Protein AF-A0A2V6UTT2-F1 (afdb_monomer_lite)

Foldseek 3Di:
DVVVVPDDPVQPPPPGDPVVCVVPDQDDDLVSSVVVVVVCVVVPDPDDDDLADDPVRDSDHDVVNCVSPPDDD

Sequence (73 aa):
MLATVGYGPKDFADGGSDRLIDAIVAWGPEDAVRARLAAHRAAGADHVCILPLSSDGSLRPDARVLEALAPRR

Secondary structure (DSSP, 8-state):
--GGGT--GGGGGGG--HHHHHHH---SSHHHHHHHHHHHHHTT-S-----PPPTTS-SS--HHHHHHHSPP-

Structure (mmCIF, N/CA/C/O backbone):
data_AF-A0A2V6UTT2-F1
#
_entry.id   AF-A0A2V6UTT2-F1
#
loop_
_atom_site.group_PDB
_atom_site.id
_atom_site.type_symbol
_atom_site.label_atom_id
_atom_site.label_alt_id
_atom_site.label_comp_id
_atom_site.label_asym_id
_atom_site.label_entity_id
_atom_site.label_seq_id
_atom_site.pdbx_PDB_ins_code
_atom_site.Cartn_x
_atom_site.Cartn_y
_atom_site.Cartn_z
_atom_site.occupancy
_atom_site.B_iso_or_equiv
_atom_site.auth_seq_id
_atom_site.auth_comp_id
_atom_site.auth_asym_id
_atom_site.auth_atom_id
_atom_site.pdbx_PDB_model_num
ATOM 1 N N . MET A 1 1 ? -2.921 11.449 14.184 1.00 72.06 1 MET A N 1
ATOM 2 C CA . MET A 1 1 ? -3.515 10.499 13.220 1.00 72.06 1 MET A CA 1
ATOM 3 C C . MET A 1 1 ? -2.795 9.150 13.226 1.00 72.06 1 MET A C 1
ATOM 5 O O . MET A 1 1 ? -3.461 8.162 13.482 1.00 72.06 1 MET A O 1
ATOM 9 N N . LEU A 1 2 ? -1.466 9.069 13.044 1.00 84.56 2 LEU A N 1
ATOM 10 C CA . LEU A 1 2 ? -0.743 7.787 13.196 1.00 84.56 2 LEU A CA 1
ATOM 11 C C . LEU A 1 2 ? -0.359 7.4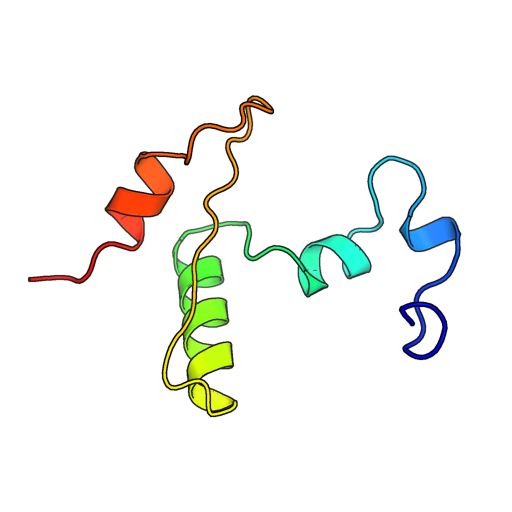62 14.656 1.00 84.56 2 LEU A C 1
ATOM 13 O O . LEU A 1 2 ? -0.435 6.311 15.074 1.00 84.56 2 LEU A O 1
ATOM 17 N N . ALA A 1 3 ? -0.101 8.483 15.481 1.00 83.06 3 ALA A N 1
ATOM 18 C CA . ALA A 1 3 ? 0.106 8.313 16.925 1.00 83.06 3 ALA A CA 1
ATOM 19 C C . ALA A 1 3 ? -1.104 7.723 17.665 1.00 83.06 3 ALA A C 1
ATOM 21 O O . ALA A 1 3 ? -0.949 6.907 18.566 1.00 83.06 3 ALA A O 1
ATOM 22 N N . THR A 1 4 ? -2.319 8.068 17.238 1.00 89.06 4 THR A N 1
ATOM 23 C CA . THR A 1 4 ? -3.569 7.551 17.817 1.00 89.06 4 THR A CA 1
ATOM 24 C C . THR A 1 4 ? -3.819 6.079 17.491 1.00 89.06 4 THR A C 1
ATOM 26 O O . THR A 1 4 ? -4.635 5.450 18.150 1.00 89.06 4 THR A O 1
ATOM 29 N N . VAL A 1 5 ? -3.112 5.524 16.500 1.00 89.62 5 VAL A N 1
ATOM 30 C CA . VAL A 1 5 ? -3.140 4.093 16.145 1.00 89.62 5 VAL A CA 1
ATOM 31 C C . VAL A 1 5 ? -1.813 3.391 16.485 1.00 89.62 5 VAL A C 1
ATOM 33 O O . VAL A 1 5 ? -1.523 2.303 15.993 1.00 89.62 5 VAL A O 1
ATOM 36 N N . GLY A 1 6 ? -1.003 4.005 17.358 1.00 94.00 6 GLY A N 1
ATOM 37 C CA . GLY A 1 6 ? 0.151 3.368 17.992 1.00 94.00 6 GLY A CA 1
ATOM 38 C C . GLY A 1 6 ? 1.502 3.533 17.292 1.00 94.00 6 GLY A C 1
ATOM 39 O O . GLY A 1 6 ? 2.413 2.791 17.641 1.00 94.00 6 GLY A O 1
ATOM 40 N N . TYR A 1 7 ? 1.659 4.453 16.333 1.00 95.50 7 TYR A N 1
ATOM 41 C CA . TYR A 1 7 ? 2.977 4.782 15.759 1.00 95.50 7 TYR A CA 1
ATOM 42 C C . TYR A 1 7 ? 3.610 5.995 16.453 1.00 95.50 7 TYR A C 1
ATOM 44 O O . TYR A 1 7 ? 2.998 7.060 16.531 1.00 95.50 7 TYR A O 1
ATOM 52 N N . GLY A 1 8 ? 4.836 5.855 16.946 1.00 95.44 8 GLY A N 1
ATOM 53 C CA . GLY A 1 8 ? 5.571 6.905 17.655 1.00 95.44 8 GLY A CA 1
ATOM 54 C C . GLY A 1 8 ? 6.672 7.561 16.813 1.00 95.44 8 GLY A C 1
ATOM 55 O O . GLY A 1 8 ? 6.953 7.113 15.707 1.00 95.44 8 GLY A O 1
ATOM 56 N N . PRO A 1 9 ? 7.365 8.590 17.341 1.00 94.81 9 PRO A N 1
ATOM 57 C CA . PRO A 1 9 ? 8.437 9.291 16.623 1.00 94.81 9 PRO A CA 1
ATOM 58 C C . PRO A 1 9 ? 9.546 8.375 16.088 1.00 94.81 9 PRO A C 1
ATOM 60 O O . PRO A 1 9 ? 10.073 8.616 15.009 1.00 94.81 9 PRO A O 1
ATOM 63 N N . LYS A 1 10 ? 9.868 7.299 16.817 1.00 95.12 10 LYS A N 1
ATOM 64 C CA . LYS A 1 10 ? 10.859 6.301 16.390 1.00 95.12 10 LYS A CA 1
ATOM 65 C C . LYS A 1 10 ? 10.457 5.577 15.106 1.00 95.12 10 LYS A C 1
ATOM 67 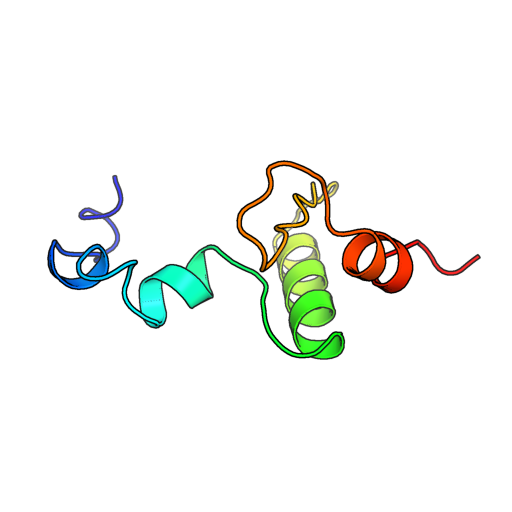O O . LYS A 1 10 ? 11.333 5.211 14.339 1.00 95.12 10 LYS A O 1
ATOM 72 N N . ASP A 1 11 ? 9.159 5.417 14.851 1.00 96.25 11 ASP A N 1
ATOM 73 C CA . ASP A 1 11 ? 8.675 4.741 13.648 1.00 96.25 11 ASP A CA 1
ATOM 74 C C . ASP A 1 11 ? 8.872 5.579 12.381 1.00 96.25 11 ASP A C 1
ATOM 76 O O . ASP A 1 11 ? 8.751 5.026 11.296 1.00 96.25 11 ASP A O 1
ATOM 80 N N . PHE A 1 12 ? 9.170 6.878 12.510 1.00 94.06 12 PHE A N 1
ATOM 81 C CA . PHE A 1 12 ? 9.412 7.808 11.399 1.00 94.06 12 PHE A CA 1
ATOM 82 C C . PHE A 1 12 ? 10.884 8.224 11.263 1.00 94.06 12 PHE A C 1
ATOM 84 O O . PH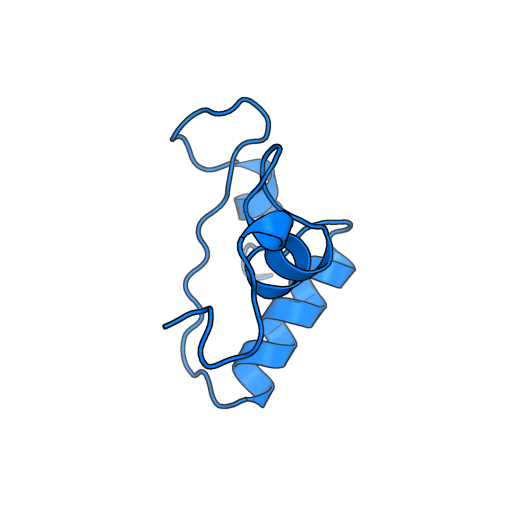E A 1 12 ? 11.225 8.959 10.337 1.00 94.06 12 PHE A O 1
ATOM 91 N N . ALA A 1 13 ? 11.750 7.802 12.186 1.00 94.62 13 ALA A N 1
ATOM 92 C CA . ALA A 1 13 ? 13.182 8.068 12.104 1.00 94.62 13 ALA A CA 1
ATOM 93 C C . ALA A 1 13 ? 13.828 7.230 10.987 1.00 94.62 13 ALA A C 1
ATOM 95 O O . ALA A 1 13 ? 13.304 6.181 10.620 1.00 94.62 13 ALA A O 1
ATOM 96 N N . ASP A 1 14 ? 14.954 7.703 10.447 1.00 92.81 14 ASP A N 1
ATOM 97 C CA . ASP A 1 14 ? 15.837 6.946 9.543 1.00 92.81 14 ASP A CA 1
ATOM 98 C C . ASP A 1 14 ? 15.158 6.331 8.300 1.00 92.81 14 ASP A C 1
ATOM 100 O O . ASP A 1 14 ? 15.584 5.303 7.785 1.00 92.81 14 ASP A O 1
ATOM 104 N N . GLY A 1 15 ? 14.102 6.978 7.791 1.00 88.81 15 GLY A N 1
ATOM 105 C CA . GLY A 1 15 ? 13.335 6.503 6.629 1.00 88.81 15 GLY A CA 1
ATOM 106 C C . GLY A 1 15 ? 12.097 5.671 6.977 1.00 88.81 15 GLY A C 1
ATOM 107 O O . GLY A 1 15 ? 11.315 5.353 6.085 1.00 88.81 15 GLY A O 1
ATOM 108 N N . GLY A 1 16 ? 11.870 5.407 8.263 1.00 93.88 16 GLY A N 1
ATOM 109 C CA . GLY A 1 16 ? 10.710 4.701 8.789 1.00 93.88 16 GLY A CA 1
ATOM 110 C C . GLY A 1 16 ? 11.054 3.309 9.322 1.00 93.88 16 GLY A C 1
ATOM 111 O O . GLY A 1 16 ? 11.927 2.626 8.802 1.00 93.88 16 GLY A O 1
ATOM 112 N N . SER A 1 17 ? 10.349 2.876 10.365 1.00 95.44 17 SER A N 1
ATOM 113 C CA . SER A 1 17 ? 10.479 1.513 10.902 1.00 95.44 17 SER A CA 1
ATOM 114 C C . SER A 1 17 ? 9.886 0.463 9.963 1.00 95.44 17 SER A C 1
ATOM 116 O O . SER A 1 17 ? 8.897 0.738 9.281 1.00 95.44 17 SER A O 1
ATOM 118 N N . ASP A 1 18 ? 10.383 -0.773 10.041 1.00 93.94 18 ASP A N 1
ATOM 119 C CA . ASP A 1 18 ? 9.833 -1.918 9.299 1.00 93.94 18 ASP A CA 1
ATOM 120 C C . ASP A 1 18 ? 8.320 -2.056 9.499 1.00 93.94 18 ASP A C 1
ATOM 122 O O . ASP A 1 18 ? 7.568 -2.144 8.537 1.00 93.94 18 ASP A O 1
ATOM 126 N N . ARG A 1 19 ? 7.837 -1.946 10.746 1.00 93.81 19 ARG A N 1
ATOM 127 C CA . ARG A 1 19 ? 6.399 -2.005 11.058 1.00 93.81 19 ARG A CA 1
ATOM 128 C C . ARG A 1 19 ? 5.602 -0.928 10.310 1.00 93.81 19 ARG A C 1
ATOM 130 O O . ARG A 1 19 ? 4.477 -1.189 9.885 1.00 93.81 19 ARG A O 1
ATOM 137 N N . LEU A 1 20 ? 6.131 0.293 10.212 1.00 94.44 20 LEU A N 1
ATOM 138 C CA . LEU A 1 20 ? 5.455 1.375 9.500 1.00 94.44 20 LEU A CA 1
ATOM 139 C C . LEU A 1 20 ? 5.462 1.107 7.994 1.00 94.44 20 LEU A C 1
ATOM 141 O O . LEU A 1 20 ? 4.412 1.213 7.360 1.00 94.44 20 LEU A O 1
ATOM 145 N N . ILE A 1 21 ? 6.618 0.741 7.441 1.00 92.75 21 ILE A N 1
ATOM 146 C CA . ILE A 1 21 ? 6.780 0.463 6.012 1.00 92.75 21 ILE A CA 1
ATOM 147 C C . ILE A 1 21 ? 5.907 -0.718 5.586 1.00 92.75 21 ILE A C 1
ATOM 149 O O . ILE A 1 21 ? 5.139 -0.585 4.636 1.00 92.75 21 ILE A O 1
ATOM 153 N N . ASP A 1 22 ? 5.910 -1.815 6.337 1.00 92.00 22 ASP A N 1
ATOM 154 C CA . ASP A 1 22 ? 5.081 -2.994 6.077 1.00 92.00 22 ASP A CA 1
ATOM 155 C C . ASP A 1 22 ? 3.583 -2.672 6.103 1.00 92.00 22 ASP A C 1
ATOM 157 O O . ASP A 1 22 ? 2.792 -3.273 5.366 1.00 92.00 22 ASP A O 1
ATOM 161 N N . ALA A 1 23 ? 3.164 -1.715 6.934 1.00 91.69 23 ALA A N 1
ATOM 162 C CA . ALA A 1 23 ? 1.768 -1.306 7.009 1.00 91.69 23 ALA A CA 1
ATOM 163 C C . ALA A 1 23 ? 1.323 -0.488 5.787 1.00 91.69 23 ALA A C 1
ATOM 165 O O . ALA A 1 23 ? 0.164 -0.605 5.381 1.00 91.69 23 ALA A O 1
ATOM 166 N N . ILE A 1 24 ? 2.212 0.315 5.192 1.00 90.50 24 ILE A N 1
ATOM 167 C CA . ILE A 1 24 ? 1.839 1.302 4.162 1.00 90.50 24 ILE A CA 1
ATOM 168 C C . ILE A 1 24 ? 2.321 0.951 2.750 1.00 90.50 24 ILE A C 1
ATOM 170 O O . ILE A 1 24 ? 1.732 1.426 1.780 1.00 90.50 24 ILE A O 1
ATOM 174 N N . VAL A 1 25 ? 3.350 0.112 2.612 1.00 92.12 25 VAL A N 1
ATOM 175 C CA . VAL A 1 25 ? 3.911 -0.312 1.325 1.00 92.12 25 VAL A CA 1
ATOM 176 C C . VAL A 1 25 ? 3.686 -1.809 1.136 1.00 92.12 25 VAL A C 1
ATOM 178 O O . VAL A 1 25 ? 4.030 -2.629 1.983 1.00 92.12 25 VAL A O 1
ATOM 181 N N . ALA A 1 26 ? 3.119 -2.187 -0.007 1.00 93.69 26 ALA A N 1
ATOM 182 C CA . ALA A 1 26 ? 3.112 -3.574 -0.456 1.00 93.69 26 ALA A CA 1
ATOM 183 C C . ALA A 1 26 ? 4.437 -3.855 -1.181 1.00 93.69 26 ALA A C 1
ATOM 185 O O . ALA A 1 26 ? 4.585 -3.494 -2.347 1.00 93.69 26 ALA A O 1
ATOM 186 N N . TRP A 1 27 ? 5.407 -4.453 -0.490 1.00 91.06 27 TRP A N 1
ATOM 187 C CA . TRP A 1 27 ? 6.750 -4.711 -1.016 1.00 91.06 27 TRP A CA 1
ATOM 188 C C . TRP A 1 27 ? 7.195 -6.157 -0.764 1.00 91.06 27 TRP A C 1
ATOM 190 O O . TRP A 1 27 ? 6.562 -6.890 -0.004 1.00 91.06 27 TRP A O 1
ATOM 200 N N . GLY A 1 28 ? 8.266 -6.571 -1.444 1.00 89.88 28 GLY A N 1
ATOM 201 C CA . GLY A 1 28 ? 8.777 -7.942 -1.428 1.00 89.88 28 GLY A CA 1
ATOM 202 C C . GLY A 1 28 ? 8.499 -8.703 -2.732 1.00 89.88 28 GLY A C 1
ATOM 203 O O . GLY A 1 28 ? 8.285 -8.079 -3.775 1.00 89.88 28 GLY A O 1
ATOM 204 N N . PRO A 1 29 ? 8.534 -10.048 -2.701 1.00 91.19 29 PRO A N 1
ATOM 205 C CA . PRO A 1 29 ? 8.244 -10.886 -3.864 1.00 91.19 29 PRO A CA 1
ATOM 206 C C . PRO A 1 29 ? 6.834 -10.648 -4.420 1.00 91.19 29 PRO A C 1
ATOM 208 O O . PRO A 1 29 ? 5.926 -10.253 -3.688 1.00 91.19 29 PRO A O 1
ATOM 211 N N . GLU A 1 30 ? 6.625 -10.965 -5.700 1.00 90.50 30 GLU A N 1
ATOM 212 C CA . GLU A 1 30 ? 5.345 -10.749 -6.393 1.00 90.50 30 GLU A CA 1
ATOM 213 C C . GLU A 1 30 ? 4.142 -11.343 -5.639 1.00 90.50 30 GLU A C 1
ATOM 215 O O . GLU A 1 30 ? 3.118 -10.676 -5.485 1.00 90.50 30 GLU A O 1
ATOM 220 N N . ASP A 1 31 ? 4.273 -12.559 -5.103 1.00 92.62 31 ASP A N 1
ATOM 221 C CA . ASP A 1 31 ? 3.197 -13.227 -4.363 1.00 92.62 31 ASP A CA 1
ATOM 222 C C . ASP A 1 31 ? 2.800 -12.478 -3.083 1.00 92.62 31 ASP A C 1
ATOM 224 O O . ASP A 1 31 ? 1.615 -12.418 -2.749 1.00 92.62 31 ASP A O 1
ATOM 228 N N . ALA A 1 32 ? 3.755 -11.841 -2.396 1.00 93.12 32 ALA A N 1
ATOM 229 C CA . ALA A 1 32 ? 3.472 -11.030 -1.212 1.00 93.12 32 ALA A CA 1
ATOM 230 C C . ALA A 1 32 ? 2.667 -9.774 -1.584 1.00 93.12 32 ALA A C 1
ATOM 232 O O . ALA A 1 32 ? 1.681 -9.433 -0.921 1.00 93.12 32 ALA A O 1
ATOM 233 N N . VAL A 1 33 ? 3.029 -9.130 -2.698 1.00 92.81 33 VAL A N 1
ATOM 234 C CA . VAL A 1 33 ? 2.288 -7.980 -3.235 1.00 92.81 33 VAL A CA 1
ATOM 235 C C . VAL A 1 33 ? 0.875 -8.401 -3.652 1.00 92.81 33 VAL A C 1
ATOM 237 O O . VAL A 1 33 ? -0.102 -7.753 -3.268 1.00 92.81 33 VAL A O 1
ATOM 240 N N . ARG A 1 34 ? 0.726 -9.525 -4.366 1.00 92.31 34 ARG A N 1
ATOM 241 C CA . ARG A 1 34 ? -0.590 -10.066 -4.756 1.00 92.31 34 ARG A CA 1
ATOM 242 C C . ARG A 1 34 ? -1.453 -10.420 -3.547 1.00 92.31 34 ARG A C 1
ATOM 244 O O . ARG A 1 34 ? -2.644 -10.101 -3.551 1.00 92.31 34 ARG A O 1
ATOM 251 N N . ALA A 1 35 ? -0.872 -11.012 -2.505 1.00 94.25 35 ALA A N 1
ATOM 252 C CA . ALA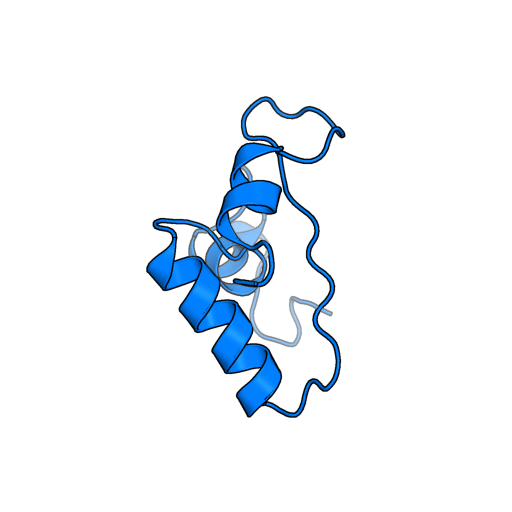 A 1 35 ? -1.578 -11.315 -1.264 1.00 94.25 35 ALA A CA 1
ATOM 253 C C . ALA A 1 35 ? -2.111 -10.042 -0.588 1.00 94.25 35 ALA A C 1
ATOM 255 O O . ALA A 1 35 ? -3.264 -10.015 -0.156 1.00 94.25 35 ALA A O 1
ATOM 256 N N . ARG A 1 36 ? -1.331 -8.951 -0.568 1.00 94.62 36 ARG A N 1
ATOM 257 C CA . ARG A 1 36 ? -1.800 -7.658 -0.042 1.00 94.62 36 ARG A CA 1
ATOM 258 C C . ARG A 1 36 ? -2.957 -7.084 -0.863 1.00 94.62 36 ARG A C 1
ATOM 260 O O . ARG A 1 36 ? -3.938 -6.617 -0.286 1.00 94.62 36 ARG A O 1
ATOM 267 N N . LEU A 1 37 ? -2.892 -7.159 -2.194 1.00 93.19 37 LEU A N 1
ATOM 268 C CA . LEU A 1 37 ? -4.000 -6.730 -3.061 1.00 93.19 37 LEU A CA 1
ATOM 269 C C . LEU A 1 37 ? -5.272 -7.559 -2.822 1.00 93.19 37 LEU A C 1
ATOM 271 O O . LEU A 1 37 ? -6.377 -7.013 -2.833 1.00 93.19 37 LEU A O 1
ATOM 275 N N . ALA A 1 38 ? -5.131 -8.869 -2.606 1.00 94.06 38 ALA A N 1
ATOM 276 C CA . ALA A 1 38 ? -6.248 -9.742 -2.257 1.00 94.06 38 ALA A CA 1
ATOM 277 C C . ALA A 1 38 ? -6.829 -9.395 -0.877 1.00 94.06 38 ALA A C 1
ATOM 279 O O . ALA A 1 38 ? -8.049 -9.358 -0.732 1.00 94.06 38 ALA A O 1
ATOM 280 N N . ALA A 1 39 ? -5.985 -9.064 0.106 1.00 96.12 39 ALA A N 1
ATOM 281 C CA . ALA A 1 39 ? -6.424 -8.649 1.437 1.00 96.12 39 ALA A CA 1
ATOM 282 C C . ALA A 1 39 ? -7.272 -7.365 1.401 1.00 96.12 39 ALA A C 1
ATOM 284 O O . ALA A 1 39 ? -8.299 -7.300 2.071 1.00 96.12 39 ALA A O 1
ATOM 285 N N . HIS A 1 40 ? -6.908 -6.377 0.574 1.00 95.12 40 HIS A N 1
ATOM 286 C CA . HIS A 1 40 ? -7.741 -5.182 0.384 1.00 95.12 40 HIS A CA 1
ATOM 287 C C . HIS A 1 40 ? -9.124 -5.523 -0.184 1.00 95.12 40 HIS A C 1
ATOM 289 O O . HIS A 1 40 ? -10.130 -5.027 0.319 1.00 95.12 40 HIS A O 1
ATOM 295 N N . ARG A 1 41 ? -9.192 -6.411 -1.185 1.00 95.12 41 ARG A N 1
ATOM 296 C CA . ARG A 1 41 ? -10.475 -6.881 -1.734 1.00 95.12 41 ARG A CA 1
ATOM 297 C C . ARG A 1 41 ? -11.299 -7.647 -0.703 1.00 95.12 41 ARG A C 1
ATOM 299 O O . ARG A 1 41 ? -12.490 -7.399 -0.571 1.00 95.12 41 ARG A O 1
ATOM 306 N N . ALA A 1 42 ? -10.666 -8.537 0.061 1.00 97.81 42 ALA A N 1
ATOM 307 C CA . ALA A 1 42 ? -11.324 -9.283 1.134 1.00 97.81 42 ALA A CA 1
ATOM 308 C C . ALA A 1 42 ? -11.865 -8.361 2.242 1.00 97.81 42 ALA A C 1
ATOM 310 O O . ALA A 1 42 ? -12.894 -8.662 2.838 1.00 97.81 42 ALA A O 1
ATOM 311 N N . ALA A 1 43 ? -11.216 -7.215 2.475 1.00 97.38 43 ALA A N 1
ATOM 312 C CA . ALA A 1 43 ? -11.697 -6.167 3.374 1.00 97.38 43 ALA A CA 1
ATOM 313 C C . ALA A 1 43 ? -12.853 -5.323 2.791 1.00 97.38 43 ALA A C 1
ATOM 315 O O . ALA A 1 43 ? -13.326 -4.404 3.456 1.00 97.38 43 ALA A O 1
ATOM 316 N N . GLY A 1 44 ? -13.314 -5.624 1.571 1.00 97.94 44 GLY A N 1
ATOM 317 C CA . GLY A 1 44 ? -14.459 -4.978 0.928 1.00 97.94 44 GLY A CA 1
ATOM 318 C C . GLY A 1 44 ? -14.105 -3.946 -0.141 1.00 97.94 44 GLY A C 1
ATOM 319 O O . GLY A 1 44 ? -15.012 -3.294 -0.650 1.00 97.94 44 GLY A O 1
ATOM 320 N N . ALA A 1 45 ? -12.826 -3.782 -0.501 1.00 97.69 45 ALA A N 1
ATOM 321 C CA . ALA A 1 45 ? -12.459 -2.892 -1.600 1.00 97.69 45 ALA A CA 1
ATOM 322 C C . ALA A 1 45 ? -12.957 -3.454 -2.942 1.00 97.69 45 ALA A C 1
ATOM 324 O O . ALA A 1 45 ? -12.553 -4.539 -3.369 1.00 97.69 45 ALA A O 1
ATOM 325 N N . ASP A 1 46 ? -13.793 -2.683 -3.630 1.00 95.62 46 ASP A N 1
ATOM 326 C CA . ASP A 1 46 ? -14.241 -2.930 -5.003 1.00 95.62 46 ASP A CA 1
ATOM 327 C C . ASP A 1 46 ? -13.212 -2.442 -6.038 1.00 95.62 46 ASP A C 1
ATOM 329 O O . ASP A 1 46 ? -13.070 -3.026 -7.115 1.00 95.62 46 ASP A O 1
ATOM 333 N N . HIS A 1 47 ? -12.423 -1.429 -5.675 1.00 94.00 47 HIS A N 1
ATOM 334 C CA . HIS A 1 47 ? -11.303 -0.918 -6.449 1.00 94.00 47 HIS A CA 1
ATOM 335 C C . HIS A 1 47 ? -10.048 -0.751 -5.583 1.00 94.00 47 HIS A C 1
ATOM 337 O O . HIS A 1 47 ? -10.098 -0.236 -4.468 1.00 94.00 47 HIS A O 1
ATOM 343 N N . VAL A 1 48 ? -8.892 -1.162 -6.115 1.00 93.12 48 VAL A N 1
ATOM 344 C CA . VAL A 1 48 ? -7.588 -0.995 -5.456 1.00 93.12 48 VAL A CA 1
ATOM 345 C C . VAL A 1 48 ? -6.666 -0.219 -6.390 1.00 93.12 48 VAL A C 1
ATOM 347 O O . VAL A 1 48 ? -6.208 -0.754 -7.399 1.00 93.12 48 VAL A O 1
ATOM 350 N N . CYS A 1 49 ? -6.394 1.043 -6.051 1.00 92.00 49 CYS A N 1
ATOM 351 C CA . CYS A 1 49 ? -5.428 1.873 -6.767 1.00 92.00 49 CYS A CA 1
ATOM 352 C C . CYS A 1 49 ? -4.001 1.437 -6.424 1.00 92.00 49 CYS A C 1
ATOM 354 O O . CYS A 1 49 ? -3.645 1.334 -5.252 1.00 92.00 49 CYS A O 1
ATOM 356 N N . ILE A 1 50 ? -3.174 1.227 -7.447 1.00 89.88 50 ILE A N 1
ATOM 357 C CA . ILE A 1 50 ? -1.768 0.853 -7.289 1.00 89.88 50 ILE A CA 1
ATOM 358 C C . ILE A 1 50 ? -0.917 2.061 -7.672 1.00 89.88 50 ILE A C 1
ATOM 360 O O . ILE A 1 50 ? -1.060 2.586 -8.775 1.00 89.88 50 ILE A O 1
ATOM 364 N N . LEU A 1 51 ? -0.035 2.486 -6.766 1.00 91.00 51 LEU A N 1
ATOM 365 C CA . LEU A 1 51 ? 0.995 3.493 -7.016 1.00 91.00 51 LEU A CA 1
ATOM 366 C C . LEU A 1 51 ? 2.359 2.785 -7.048 1.00 91.00 51 LEU A C 1
ATOM 368 O O . LEU A 1 51 ? 2.925 2.532 -5.984 1.00 91.00 51 LEU A O 1
ATOM 372 N N . PRO A 1 52 ? 2.878 2.410 -8.229 1.00 90.50 52 PRO A N 1
ATOM 373 C CA . PRO A 1 52 ? 4.170 1.744 -8.326 1.00 90.50 52 PRO A CA 1
ATOM 374 C C . PRO A 1 52 ? 5.282 2.715 -7.938 1.00 90.50 52 PRO A C 1
ATOM 376 O O . PRO A 1 52 ? 5.408 3.782 -8.539 1.00 90.50 52 PRO A O 1
ATOM 379 N N . LEU A 1 53 ? 6.087 2.336 -6.949 1.00 88.69 53 LEU A N 1
ATOM 380 C CA . LEU A 1 53 ? 7.239 3.114 -6.506 1.00 88.69 53 LEU A CA 1
ATOM 381 C C . LEU A 1 53 ? 8.502 2.573 -7.171 1.00 88.69 53 LEU A C 1
ATOM 383 O O . LEU A 1 53 ? 8.765 1.373 -7.109 1.00 88.69 53 LEU A O 1
ATOM 387 N N . SER A 1 54 ? 9.285 3.458 -7.784 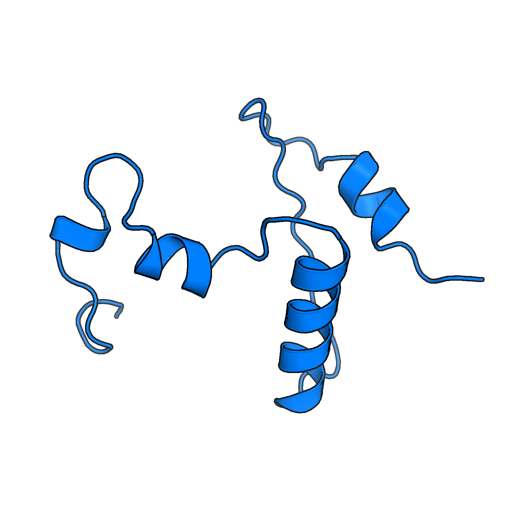1.00 86.12 54 SER A N 1
ATOM 388 C CA . SER A 1 54 ? 10.584 3.087 -8.340 1.00 86.12 54 SER A CA 1
ATOM 389 C C . SER A 1 54 ? 11.652 3.084 -7.251 1.00 86.12 54 SER A C 1
ATOM 391 O O . SER A 1 54 ? 11.780 4.031 -6.474 1.00 86.12 54 SER A O 1
ATOM 393 N N . SER A 1 55 ? 12.458 2.022 -7.209 1.00 82.94 55 SER A N 1
ATOM 394 C CA . SER A 1 55 ? 13.550 1.881 -6.234 1.00 82.94 55 SER A CA 1
ATOM 395 C C . SER A 1 55 ? 14.698 2.873 -6.455 1.00 82.94 55 SER A C 1
ATOM 397 O O . SER A 1 55 ? 15.561 3.011 -5.596 1.00 82.94 55 SER A O 1
ATOM 399 N N . ASP A 1 56 ? 14.727 3.544 -7.608 1.00 86.31 56 ASP A N 1
ATOM 400 C CA . ASP A 1 56 ? 15.702 4.583 -7.952 1.00 86.31 56 ASP A CA 1
ATOM 401 C C . ASP A 1 56 ? 15.323 5.979 -7.419 1.00 86.31 56 ASP A C 1
ATOM 403 O O . ASP A 1 56 ? 16.039 6.950 -7.663 1.00 86.31 56 ASP A O 1
ATOM 407 N N . GLY A 1 57 ? 14.198 6.093 -6.701 1.00 82.50 57 GLY A N 1
ATOM 408 C CA . GLY A 1 57 ? 13.695 7.357 -6.162 1.00 82.50 57 GLY A CA 1
ATOM 409 C C . GLY A 1 57 ? 13.040 8.266 -7.206 1.00 82.50 57 GLY A C 1
ATOM 410 O O . GLY A 1 57 ? 12.676 9.399 -6.886 1.00 82.50 57 GLY A O 1
ATOM 411 N N . SER A 1 58 ? 12.872 7.804 -8.449 1.00 88.50 58 SER A N 1
ATOM 412 C CA . SER A 1 58 ? 12.161 8.563 -9.471 1.00 88.50 58 SER A CA 1
ATOM 413 C C . SER A 1 58 ? 10.649 8.559 -9.227 1.00 88.50 58 SER A C 1
ATOM 415 O O . SER A 1 58 ? 10.062 7.611 -8.711 1.00 88.50 58 SER A O 1
ATOM 417 N N . LEU A 1 59 ? 9.988 9.631 -9.667 1.00 84.56 59 LEU A N 1
ATOM 418 C CA . LEU A 1 59 ? 8.523 9.740 -9.650 1.00 84.56 59 LEU A CA 1
ATOM 419 C C . LEU A 1 59 ? 7.858 9.010 -10.827 1.00 84.56 59 LEU A C 1
ATOM 421 O O . LEU A 1 59 ? 6.657 9.155 -11.056 1.00 84.56 59 LEU A O 1
ATOM 425 N N . ARG A 1 60 ? 8.633 8.267 -11.622 1.00 88.69 60 ARG A N 1
ATOM 426 C CA . ARG A 1 60 ? 8.091 7.459 -12.711 1.00 88.69 60 ARG A CA 1
ATOM 427 C C . ARG A 1 60 ? 7.590 6.136 -12.130 1.00 88.69 60 ARG A C 1
ATOM 429 O O . ARG A 1 60 ? 8.295 5.558 -11.306 1.00 88.69 60 ARG A O 1
ATOM 436 N N . PRO A 1 61 ? 6.415 5.638 -12.549 1.00 89.31 61 PRO A N 1
ATOM 437 C CA . PRO A 1 61 ? 5.969 4.312 -12.151 1.00 89.31 61 PRO A CA 1
ATOM 438 C C . PRO A 1 61 ? 6.963 3.241 -12.606 1.00 89.31 61 PRO A C 1
ATOM 440 O O . PRO A 1 61 ? 7.399 3.256 -13.759 1.00 89.31 61 PRO A O 1
ATOM 443 N N . ASP A 1 62 ? 7.281 2.293 -11.727 1.00 89.88 62 ASP A N 1
ATOM 444 C CA . ASP A 1 62 ? 8.089 1.134 -12.099 1.00 89.88 62 ASP A CA 1
ATOM 445 C C . ASP A 1 62 ? 7.301 0.242 -13.074 1.00 89.88 62 ASP A C 1
ATOM 447 O O . ASP A 1 62 ? 6.299 -0.383 -12.710 1.00 89.88 62 ASP A O 1
ATOM 451 N N . ALA A 1 63 ? 7.753 0.191 -14.329 1.00 89.12 63 ALA A N 1
ATOM 452 C CA . ALA A 1 63 ? 7.098 -0.575 -15.386 1.00 89.12 63 ALA A CA 1
ATOM 453 C C . ALA A 1 63 ? 7.044 -2.079 -15.075 1.00 89.12 63 ALA A C 1
ATOM 455 O O . ALA A 1 63 ? 6.059 -2.731 -15.412 1.00 89.12 63 ALA A O 1
ATOM 456 N N . ARG A 1 64 ? 8.041 -2.622 -14.3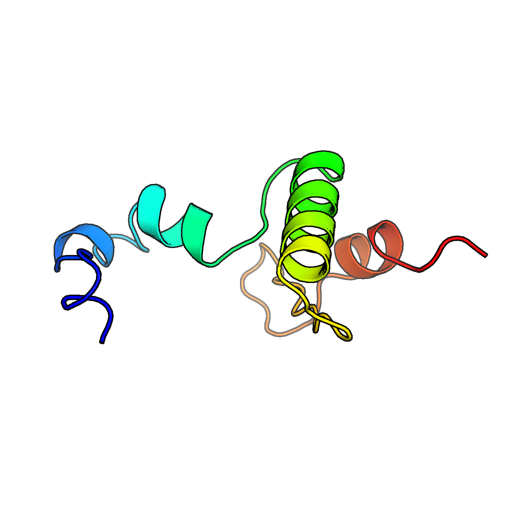63 1.00 88.00 64 ARG A N 1
ATOM 457 C CA . ARG A 1 64 ? 8.093 -4.053 -14.013 1.00 88.00 64 ARG A CA 1
ATOM 458 C C . ARG A 1 64 ? 6.966 -4.423 -13.058 1.00 88.00 64 ARG A C 1
ATOM 460 O O . ARG A 1 64 ? 6.361 -5.481 -13.191 1.00 88.00 64 ARG A O 1
ATOM 467 N N . VAL A 1 65 ? 6.663 -3.535 -12.110 1.00 88.50 65 VAL A N 1
ATOM 468 C CA . VAL A 1 65 ? 5.545 -3.709 -11.172 1.00 88.50 65 VAL A CA 1
ATOM 469 C C . VAL A 1 65 ? 4.216 -3.653 -11.920 1.00 88.50 65 VAL A C 1
ATOM 471 O O . VAL A 1 65 ? 3.335 -4.473 -11.665 1.00 88.50 65 VAL A O 1
ATOM 474 N N . LEU A 1 66 ? 4.073 -2.718 -12.865 1.00 89.69 66 LEU A N 1
ATOM 475 C CA . LEU A 1 66 ? 2.871 -2.616 -13.695 1.00 89.69 66 LEU A CA 1
ATOM 476 C C . LEU A 1 66 ? 2.656 -3.868 -14.550 1.00 89.69 66 LEU A C 1
ATOM 478 O O . LEU A 1 66 ? 1.540 -4.378 -14.594 1.00 89.69 66 LEU A O 1
ATOM 482 N N . GLU A 1 67 ? 3.706 -4.380 -15.190 1.00 90.81 67 GLU A N 1
ATOM 483 C CA . GLU A 1 67 ? 3.653 -5.607 -15.991 1.00 90.81 67 GLU A CA 1
ATOM 484 C C . GLU A 1 67 ? 3.327 -6.831 -15.133 1.00 90.81 67 GLU A C 1
ATOM 486 O O . GLU A 1 67 ? 2.424 -7.596 -15.475 1.00 90.81 67 GLU A O 1
ATOM 491 N N . ALA A 1 68 ? 3.995 -6.989 -13.987 1.00 87.88 68 ALA A N 1
ATOM 492 C CA . ALA A 1 68 ? 3.734 -8.093 -13.070 1.00 87.88 68 ALA A CA 1
ATOM 493 C C . ALA A 1 68 ? 2.285 -8.077 -12.563 1.00 87.88 68 ALA A C 1
ATOM 495 O O . ALA A 1 68 ? 1.635 -9.117 -12.480 1.00 87.88 68 ALA A O 1
ATOM 496 N N . LEU A 1 69 ? 1.735 -6.905 -12.245 1.00 88.50 69 LEU A N 1
ATOM 497 C CA . LEU A 1 69 ? 0.382 -6.779 -11.695 1.00 88.50 69 LEU A CA 1
ATOM 498 C C . LEU A 1 69 ? -0.705 -6.600 -12.758 1.00 88.50 69 LEU A C 1
ATOM 500 O O . LEU A 1 69 ? -1.886 -6.536 -12.399 1.00 88.50 69 LEU A O 1
ATOM 504 N N . ALA A 1 70 ? -0.340 -6.557 -14.040 1.00 88.94 70 ALA A N 1
ATOM 505 C CA . ALA A 1 70 ? -1.297 -6.448 -15.126 1.00 88.94 70 ALA A CA 1
ATOM 506 C C . ALA A 1 70 ? -2.328 -7.593 -15.054 1.00 88.94 70 ALA A C 1
ATOM 508 O O . ALA A 1 70 ? -1.983 -8.732 -14.711 1.00 88.94 70 ALA A O 1
ATOM 509 N N . PRO A 1 71 ? -3.608 -7.325 -15.372 1.00 81.88 71 PRO A N 1
ATOM 510 C CA . PRO A 1 71 ? -4.609 -8.376 -15.464 1.00 81.88 71 PRO A CA 1
ATOM 511 C C . PRO A 1 71 ? -4.147 -9.456 -16.446 1.00 81.88 71 PRO A C 1
ATOM 513 O O . PRO A 1 71 ? -3.757 -9.148 -17.575 1.00 81.88 71 PRO A O 1
ATOM 516 N N . ARG A 1 72 ? -4.208 -10.723 -16.028 1.00 76.31 72 ARG A N 1
ATOM 517 C CA . ARG A 1 72 ? -4.003 -11.848 -16.943 1.00 76.31 72 ARG A CA 1
ATOM 518 C C . ARG A 1 72 ? -5.172 -11.849 -17.930 1.00 76.31 72 ARG A C 1
ATOM 520 O O . ARG A 1 72 ? -6.320 -11.935 -17.499 1.00 76.31 72 ARG A O 1
ATOM 527 N N . ARG A 1 73 ? -4.865 -11.645 -19.212 1.00 54.38 73 ARG A N 1
ATOM 528 C CA . ARG A 1 73 ? -5.823 -11.806 -20.311 1.00 54.38 73 ARG A CA 1
ATOM 529 C C . ARG A 1 73 ? -6.172 -13.272 -20.513 1.00 54.38 73 ARG A C 1
ATOM 531 O O . ARG A 1 73 ? -5.279 -14.114 -20.272 1.00 54.38 73 ARG A O 1
#

pLDDT: mean 90.53, std 6.32, range [54.38, 97.94]

Radius of gyration: 14.29 Å; chains: 1; bounding box: 30×24×38 Å